Protein AF-A0A1W1UH66-F1 (afdb_monomer)

Solvent-accessible surface area (backbone atoms only — not comparable to full-atom values): 6776 Å² total; per-residue (Å²): 130,67,69,68,60,58,53,52,52,51,51,53,52,55,67,62,56,74,77,77,72,80,76,77,50,65,36,63,70,59,40,51,48,54,58,73,74,46,94,49,74,90,80,57,54,72,84,78,59,65,52,60,60,51,96,69,42,76,51,61,45,75,71,70,74,40,64,86,80,40,89,97,54,83,83,52,70,69,58,56,52,47,51,54,52,51,43,34,76,48,33,97,88,43,84,83,80,87,89,77,86,76,138

Organism: NCBI:txid645990

Structure (mmCIF, N/CA/C/O backbone):
data_AF-A0A1W1UH66-F1
#
_entry.id   AF-A0A1W1UH66-F1
#
loop_
_atom_site.group_PDB
_atom_site.id
_atom_site.type_symbol
_atom_site.label_atom_id
_atom_site.label_alt_id
_atom_site.label_comp_id
_atom_site.label_asym_id
_atom_site.label_entity_id
_atom_site.label_seq_id
_atom_site.pdbx_PDB_ins_code
_atom_site.Cartn_x
_atom_site.Cartn_y
_atom_site.Cartn_z
_atom_site.occupancy
_atom_site.B_iso_or_equiv
_atom_site.auth_seq_id
_atom_site.auth_comp_id
_atom_site.auth_asym_id
_atom_site.auth_atom_id
_atom_site.pdbx_PDB_model_num
ATOM 1 N N . MET A 1 1 ? 22.470 11.927 51.031 1.00 56.72 1 MET A N 1
ATOM 2 C CA . MET A 1 1 ? 21.454 11.740 49.969 1.00 56.72 1 MET A CA 1
ATOM 3 C C . MET A 1 1 ? 21.221 10.244 49.799 1.00 56.72 1 MET A C 1
ATOM 5 O O . MET A 1 1 ? 22.207 9.524 49.657 1.00 56.72 1 MET A O 1
ATOM 9 N N . PRO A 1 2 ? 19.983 9.744 49.944 1.00 60.94 2 PRO A N 1
ATOM 10 C CA . PRO A 1 2 ? 19.730 8.312 50.056 1.00 60.94 2 PRO A CA 1
ATOM 11 C C . PRO A 1 2 ? 20.030 7.611 48.725 1.00 60.94 2 PRO A C 1
ATOM 13 O O . PRO A 1 2 ? 19.322 7.791 47.739 1.00 60.94 2 PRO A O 1
ATOM 16 N N . LYS A 1 3 ? 21.069 6.766 48.726 1.00 59.50 3 LYS A N 1
ATOM 17 C CA . LYS A 1 3 ? 21.464 5.869 47.626 1.00 59.50 3 LYS A CA 1
ATOM 18 C C . LYS A 1 3 ? 20.299 5.101 46.957 1.00 59.50 3 LYS A C 1
ATOM 20 O O . LYS A 1 3 ? 20.375 4.947 45.740 1.00 59.50 3 LYS A O 1
ATOM 25 N N . PRO A 1 4 ? 19.211 4.676 47.648 1.00 67.62 4 PRO A N 1
ATOM 26 C CA . PRO A 1 4 ? 18.091 4.019 46.962 1.00 67.62 4 PRO A CA 1
ATOM 27 C C . PRO A 1 4 ? 17.284 4.959 46.055 1.00 67.62 4 PRO A C 1
ATOM 29 O O . PRO A 1 4 ? 16.731 4.506 45.060 1.00 67.62 4 PRO A O 1
ATOM 32 N N . LEU A 1 5 ? 17.248 6.265 46.341 1.00 67.44 5 LEU A N 1
ATOM 33 C CA . LEU A 1 5 ? 16.488 7.236 45.545 1.00 67.44 5 LEU A CA 1
ATOM 34 C C . LEU A 1 5 ? 17.148 7.493 44.181 1.00 67.44 5 LEU A C 1
ATOM 36 O O . LEU A 1 5 ? 16.461 7.625 43.173 1.00 67.44 5 LEU A O 1
ATOM 40 N N . LEU A 1 6 ? 18.486 7.497 44.144 1.00 64.75 6 LEU A N 1
ATOM 41 C CA . LEU A 1 6 ? 19.265 7.610 42.907 1.00 64.75 6 LEU A CA 1
ATOM 42 C C . LEU A 1 6 ? 19.057 6.384 42.000 1.00 64.75 6 LEU A C 1
ATOM 44 O O . LEU A 1 6 ? 18.983 6.512 40.782 1.00 64.75 6 LEU A O 1
ATOM 48 N N . LEU A 1 7 ? 18.932 5.201 42.609 1.00 67.69 7 LEU A N 1
ATOM 49 C CA . LEU A 1 7 ? 18.767 3.933 41.902 1.00 67.69 7 LEU A CA 1
ATOM 50 C C . LEU A 1 7 ? 17.360 3.809 41.294 1.00 67.69 7 LEU A C 1
ATOM 52 O O . LEU A 1 7 ? 17.224 3.405 40.144 1.00 67.69 7 LEU A O 1
ATOM 56 N N . VAL A 1 8 ? 16.324 4.256 42.012 1.00 76.50 8 VAL A N 1
ATOM 57 C CA . VAL A 1 8 ? 14.944 4.325 41.493 1.00 76.50 8 VAL A CA 1
ATOM 58 C C . VAL A 1 8 ? 14.825 5.322 40.335 1.00 76.50 8 VAL A C 1
ATOM 60 O O . VAL A 1 8 ? 14.197 5.011 39.325 1.00 76.50 8 VAL A O 1
ATOM 63 N N . LEU A 1 9 ? 15.472 6.489 40.431 1.00 71.38 9 LEU A N 1
ATOM 64 C CA . LEU A 1 9 ? 15.476 7.485 39.353 1.00 71.38 9 LEU A CA 1
ATOM 65 C C . LEU A 1 9 ? 16.161 6.955 38.080 1.00 71.38 9 LEU A C 1
ATOM 67 O O . LEU A 1 9 ? 15.675 7.197 36.978 1.00 71.38 9 LEU A O 1
ATOM 71 N N . ALA A 1 10 ? 17.253 6.196 38.224 1.00 69.12 10 ALA A N 1
ATOM 72 C CA . ALA A 1 10 ? 17.954 5.573 37.100 1.00 69.12 10 ALA A CA 1
ATOM 73 C C . ALA A 1 10 ? 17.111 4.487 36.408 1.00 69.12 10 ALA A C 1
ATOM 75 O O . ALA A 1 10 ? 17.098 4.415 35.182 1.00 69.12 10 ALA A O 1
ATOM 76 N N . VAL A 1 11 ? 16.357 3.687 37.170 1.00 72.56 11 VAL A N 1
ATOM 77 C CA . VAL A 1 11 ? 15.435 2.682 36.610 1.00 72.56 11 VAL A CA 1
ATOM 78 C C . VAL A 1 11 ? 14.274 3.347 35.865 1.00 72.56 11 VAL A C 1
ATOM 80 O O . VAL A 1 11 ? 13.934 2.917 34.767 1.00 72.56 11 VAL A O 1
ATOM 83 N N . ILE A 1 12 ? 13.710 4.436 36.401 1.00 70.69 12 ILE A N 1
ATOM 84 C CA . ILE A 1 12 ? 12.664 5.217 35.717 1.00 70.69 12 ILE A CA 1
ATOM 85 C C . ILE A 1 12 ? 13.199 5.831 34.416 1.00 70.69 12 ILE A C 1
ATOM 87 O O . ILE A 1 12 ? 12.499 5.829 33.407 1.00 70.69 12 ILE A O 1
ATOM 91 N N . LEU A 1 13 ? 14.443 6.318 34.410 1.00 64.69 13 LEU A N 1
ATOM 92 C CA . LEU A 1 13 ? 15.068 6.860 33.204 1.00 64.69 13 LEU A CA 1
ATOM 93 C C . LEU A 1 13 ? 15.228 5.783 32.119 1.00 64.69 13 LEU A C 1
ATOM 95 O O . LEU A 1 13 ? 14.915 6.049 30.966 1.00 64.69 13 LEU A O 1
ATOM 99 N N . ILE A 1 14 ? 15.651 4.568 32.484 1.00 63.25 14 ILE A N 1
ATOM 100 C CA . ILE A 1 14 ? 15.819 3.444 31.546 1.00 63.25 14 ILE A CA 1
ATOM 101 C C . ILE A 1 14 ? 14.467 3.018 30.949 1.00 63.25 14 ILE A C 1
ATOM 103 O O . ILE A 1 14 ? 14.347 2.939 29.731 1.00 63.25 14 ILE A O 1
ATOM 107 N N . VAL A 1 15 ? 13.424 2.871 31.775 1.00 61.47 15 VAL A N 1
ATOM 108 C CA . VAL A 1 15 ? 12.066 2.502 31.318 1.00 61.47 15 VAL A CA 1
ATOM 109 C C . VAL A 1 15 ? 11.444 3.569 30.397 1.00 61.47 15 VAL A C 1
ATOM 111 O O . VAL A 1 15 ? 10.648 3.249 29.515 1.00 61.47 15 VAL A O 1
ATOM 114 N N . CYS A 1 16 ? 11.820 4.842 30.551 1.00 58.88 16 CYS A N 1
ATOM 115 C CA . CYS A 1 16 ? 11.362 5.930 29.679 1.00 58.88 16 CYS A CA 1
ATOM 116 C C . CYS A 1 16 ? 12.081 5.984 28.316 1.00 58.88 16 CYS A C 1
ATOM 118 O O . CYS A 1 16 ? 11.530 6.551 27.370 1.00 58.88 16 CYS A O 1
ATOM 120 N N . ILE A 1 17 ? 13.286 5.414 28.190 1.00 55.38 17 ILE A N 1
ATOM 121 C CA . ILE A 1 17 ? 14.080 5.441 26.946 1.00 55.38 17 ILE A CA 1
ATOM 122 C C . ILE A 1 17 ? 13.594 4.381 25.944 1.00 55.38 17 ILE A C 1
ATOM 124 O O . ILE A 1 17 ? 13.653 4.613 24.734 1.00 55.38 17 ILE A O 1
ATOM 128 N N . ASP A 1 18 ? 13.021 3.271 26.417 1.00 48.97 18 ASP A N 1
ATOM 129 C CA . ASP A 1 18 ? 12.544 2.175 25.559 1.00 48.97 18 ASP A CA 1
ATOM 130 C C . ASP A 1 18 ? 11.374 2.563 24.633 1.00 48.97 18 ASP A C 1
ATOM 132 O O . ASP A 1 18 ? 11.114 1.900 23.629 1.00 48.97 18 ASP A O 1
ATOM 136 N N . PHE A 1 19 ? 10.671 3.667 24.907 1.00 51.12 19 PHE A N 1
ATOM 137 C CA . PHE A 1 19 ? 9.458 4.028 24.165 1.00 51.12 19 PHE A CA 1
ATOM 138 C C . PHE A 1 19 ? 9.678 4.786 22.846 1.00 51.12 19 PHE A C 1
ATOM 140 O O . PHE A 1 19 ? 8.703 5.032 22.132 1.00 51.12 19 PHE A O 1
ATOM 147 N N . ARG A 1 20 ? 10.899 5.224 22.504 1.00 50.41 20 ARG A N 1
ATOM 148 C CA . ARG A 1 20 ? 11.078 6.250 21.448 1.00 50.41 20 ARG A CA 1
ATOM 149 C C . ARG A 1 20 ? 12.149 5.969 20.390 1.00 50.41 20 ARG A C 1
ATOM 151 O O . ARG A 1 20 ? 12.500 6.896 19.669 1.00 50.41 20 ARG A O 1
ATOM 158 N N . LEU A 1 21 ? 12.631 4.733 20.235 1.00 48.91 21 LEU A N 1
ATOM 159 C CA . LEU A 1 21 ? 13.694 4.427 19.258 1.00 48.91 21 LEU A CA 1
ATOM 160 C C . LEU A 1 21 ? 13.506 3.125 18.461 1.00 48.91 21 LEU A C 1
ATOM 162 O O . LEU A 1 21 ? 14.469 2.570 17.941 1.00 48.91 21 LEU A O 1
ATOM 166 N N . TYR A 1 22 ? 12.269 2.657 18.283 1.00 57.84 22 TYR A N 1
ATOM 167 C CA . TYR A 1 22 ? 12.001 1.664 17.241 1.00 57.84 22 TYR A CA 1
ATOM 168 C C . TYR A 1 22 ? 11.889 2.369 15.888 1.00 57.84 22 TYR A C 1
ATOM 170 O O . TYR A 1 22 ? 10.856 2.949 15.554 1.00 57.84 22 TYR A O 1
ATOM 178 N N . GLY A 1 23 ? 12.977 2.330 15.114 1.00 68.75 23 GLY A N 1
ATOM 179 C CA . GLY A 1 23 ? 12.918 2.615 13.685 1.00 68.75 23 GLY A CA 1
ATOM 180 C C . GLY A 1 23 ? 11.849 1.731 13.046 1.00 68.75 23 GLY A C 1
ATOM 181 O O . GLY A 1 23 ? 11.796 0.525 13.292 1.00 68.75 23 GLY A O 1
ATOM 182 N N . GLN A 1 24 ? 10.956 2.345 12.278 1.00 81.44 24 GLN A N 1
ATOM 183 C CA . GLN A 1 24 ? 9.858 1.642 11.634 1.00 81.44 24 GLN A CA 1
ATOM 184 C C . GLN A 1 24 ? 10.414 0.637 10.615 1.00 81.44 24 GLN A C 1
ATOM 186 O O . GLN A 1 24 ? 11.212 0.991 9.748 1.00 81.44 24 GLN A O 1
ATOM 191 N N . LYS A 1 25 ? 10.032 -0.638 10.745 1.00 91.62 25 LYS A N 1
ATOM 192 C CA . LYS A 1 25 ? 10.510 -1.695 9.849 1.00 91.62 25 LYS A CA 1
ATOM 193 C C . LYS A 1 25 ? 9.904 -1.489 8.463 1.00 91.62 25 LYS A C 1
ATOM 195 O O . LYS A 1 25 ? 8.695 -1.365 8.346 1.00 91.62 25 LYS A O 1
ATOM 200 N N . ILE A 1 26 ? 10.728 -1.488 7.422 1.00 93.12 26 ILE A N 1
ATOM 201 C CA . ILE A 1 26 ? 10.270 -1.324 6.037 1.00 93.12 26 ILE A CA 1
ATOM 202 C C . ILE A 1 26 ? 9.686 -2.635 5.490 1.00 93.12 26 ILE A C 1
ATOM 204 O O . ILE A 1 26 ? 10.281 -3.703 5.665 1.00 93.12 26 ILE A O 1
ATOM 208 N N . ASP A 1 27 ? 8.563 -2.548 4.772 1.00 94.81 27 ASP A N 1
ATOM 209 C CA . ASP A 1 27 ? 7.939 -3.663 4.049 1.00 94.81 27 ASP A CA 1
ATOM 210 C C . ASP A 1 27 ? 8.723 -3.959 2.763 1.00 94.81 27 ASP A C 1
ATOM 212 O O . ASP A 1 27 ? 8.385 -3.558 1.645 1.00 94.81 27 ASP A O 1
ATOM 216 N N . THR A 1 28 ? 9.829 -4.682 2.932 1.00 94.75 28 THR A N 1
ATOM 217 C CA . THR A 1 28 ? 10.715 -5.076 1.825 1.00 94.75 28 THR A CA 1
ATOM 218 C C . THR A 1 28 ? 10.006 -5.933 0.773 1.00 94.75 28 THR A C 1
ATOM 220 O O . THR A 1 28 ? 10.353 -5.873 -0.411 1.00 94.75 28 THR A O 1
ATOM 223 N N . THR A 1 29 ? 8.993 -6.705 1.176 1.00 95.62 29 THR A N 1
ATOM 224 C CA . THR A 1 29 ? 8.234 -7.567 0.266 1.00 95.62 29 THR A CA 1
ATOM 225 C C . THR A 1 29 ? 7.371 -6.727 -0.659 1.00 95.62 29 THR A C 1
ATOM 227 O O . THR A 1 29 ? 7.410 -6.925 -1.877 1.00 95.62 29 THR A O 1
ATOM 230 N N . TYR A 1 30 ? 6.639 -5.760 -0.110 1.00 96.19 30 TYR A N 1
ATOM 231 C CA . TYR A 1 30 ? 5.803 -4.879 -0.909 1.00 96.19 30 TYR A CA 1
ATOM 232 C C . TYR A 1 30 ? 6.628 -3.914 -1.759 1.00 96.19 30 TYR A C 1
ATOM 234 O O . TYR A 1 30 ? 6.339 -3.748 -2.941 1.00 96.19 30 TYR A O 1
ATOM 242 N N . ASN A 1 31 ? 7.728 -3.377 -1.234 1.00 95.25 31 ASN A N 1
ATOM 243 C CA . ASN A 1 31 ? 8.644 -2.540 -2.013 1.00 95.25 31 ASN A CA 1
ATOM 244 C C . ASN A 1 31 ? 9.215 -3.255 -3.239 1.00 95.25 31 ASN A C 1
ATOM 246 O O . ASN A 1 31 ? 9.388 -2.646 -4.295 1.00 95.25 31 ASN A O 1
ATOM 250 N N . ARG A 1 32 ? 9.502 -4.557 -3.127 1.00 95.75 32 ARG A N 1
ATOM 251 C CA . ARG A 1 32 ? 9.919 -5.364 -4.279 1.00 95.75 32 ARG A CA 1
ATOM 252 C C . ARG A 1 32 ? 8.817 -5.434 -5.335 1.00 95.75 32 ARG A C 1
ATOM 254 O O . ARG A 1 32 ? 9.131 -5.312 -6.513 1.00 95.75 32 ARG A O 1
ATOM 261 N N . LYS A 1 33 ? 7.550 -5.557 -4.926 1.00 96.50 33 LYS A N 1
ATOM 262 C CA . LYS A 1 33 ? 6.404 -5.500 -5.845 1.00 96.50 33 LYS A CA 1
ATOM 263 C C . LYS A 1 33 ? 6.255 -4.118 -6.479 1.00 96.50 33 LYS A C 1
ATOM 265 O O . LYS A 1 33 ? 6.114 -4.040 -7.689 1.00 96.50 33 LYS A O 1
ATOM 270 N N . ILE A 1 34 ? 6.381 -3.034 -5.718 1.00 96.25 34 ILE A N 1
ATOM 271 C CA . ILE A 1 34 ? 6.362 -1.674 -6.280 1.00 96.25 34 ILE A CA 1
ATOM 272 C C . ILE A 1 34 ? 7.413 -1.541 -7.393 1.00 96.25 34 ILE A C 1
ATOM 274 O O . ILE A 1 34 ? 7.089 -1.083 -8.484 1.00 96.25 34 ILE A O 1
ATOM 278 N N . LYS A 1 35 ? 8.647 -2.010 -7.166 1.00 95.81 35 LYS A N 1
ATOM 279 C CA . LYS A 1 35 ? 9.706 -2.002 -8.191 1.00 95.81 35 LYS A CA 1
ATOM 280 C C . LYS A 1 35 ? 9.389 -2.896 -9.394 1.00 95.81 35 LYS A C 1
ATOM 282 O O . LYS A 1 35 ? 9.644 -2.488 -10.516 1.00 95.81 35 LYS A O 1
ATOM 287 N N . GLU A 1 36 ? 8.851 -4.094 -9.161 1.00 95.75 36 GLU A N 1
ATOM 288 C CA . GLU A 1 36 ? 8.479 -5.061 -10.210 1.00 95.75 36 GLU A CA 1
ATOM 289 C C . GLU A 1 36 ? 7.398 -4.510 -11.151 1.00 95.75 36 GLU A C 1
ATOM 291 O O . GLU A 1 36 ? 7.478 -4.715 -12.358 1.00 95.75 36 GLU A O 1
ATOM 296 N N . TYR A 1 37 ? 6.405 -3.800 -10.607 1.00 95.56 37 TYR A N 1
ATOM 297 C CA . TYR A 1 37 ? 5.238 -3.323 -11.359 1.00 95.56 37 TYR A CA 1
ATOM 298 C C . TYR A 1 37 ? 5.330 -1.858 -11.800 1.00 95.56 37 TYR A C 1
ATOM 300 O O . TYR A 1 37 ? 4.422 -1.368 -12.470 1.00 95.56 37 TYR A O 1
ATOM 308 N N . THR A 1 38 ? 6.413 -1.153 -11.469 1.00 94.88 38 THR A N 1
ATOM 309 C CA . THR A 1 38 ? 6.633 0.214 -11.952 1.00 94.88 38 THR A CA 1
ATOM 310 C C . THR A 1 38 ? 7.494 0.194 -13.207 1.00 94.88 38 THR A C 1
ATOM 312 O O . THR A 1 38 ? 8.630 -0.269 -13.194 1.00 94.88 38 THR A O 1
ATOM 315 N N . THR A 1 39 ? 6.958 0.719 -14.307 1.00 94.06 39 THR A N 1
ATOM 316 C CA . THR A 1 39 ? 7.527 0.542 -15.653 1.00 94.06 39 THR A CA 1
ATOM 317 C C . THR A 1 39 ? 8.804 1.339 -15.929 1.00 94.06 39 THR A C 1
ATOM 319 O O . THR A 1 39 ? 9.534 1.002 -16.854 1.00 94.06 39 THR A O 1
ATOM 322 N N . ASP A 1 40 ? 9.065 2.419 -15.188 1.00 95.81 40 ASP A N 1
ATOM 323 C CA . ASP A 1 40 ? 10.209 3.314 -15.411 1.00 95.81 40 ASP A CA 1
ATOM 324 C C . ASP A 1 40 ? 10.687 3.898 -14.072 1.00 95.81 40 ASP A C 1
ATOM 326 O O . ASP A 1 40 ? 9.877 4.282 -13.225 1.00 95.81 40 ASP A O 1
ATOM 330 N N . ALA A 1 41 ? 12.006 3.995 -13.887 1.00 94.31 41 ALA A N 1
ATOM 331 C CA . ALA A 1 41 ? 12.632 4.515 -12.674 1.00 94.31 41 ALA A CA 1
ATOM 332 C C . ALA A 1 41 ? 12.218 5.958 -12.343 1.00 94.31 4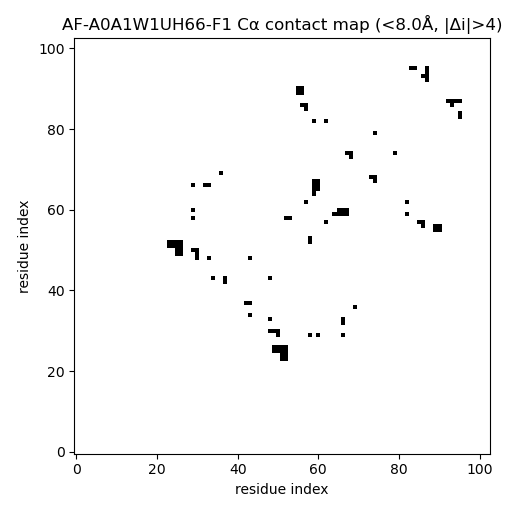1 ALA A C 1
ATOM 334 O O . ALA A 1 41 ? 12.198 6.326 -11.169 1.00 94.31 41 ALA A O 1
ATOM 335 N N . LYS A 1 42 ? 11.822 6.770 -13.334 1.00 96.00 42 LYS A N 1
ATOM 336 C CA . LYS A 1 42 ? 11.308 8.130 -13.079 1.00 96.00 42 LYS A CA 1
ATOM 337 C C . LYS A 1 42 ? 10.015 8.150 -12.251 1.00 96.00 42 LYS A C 1
ATOM 339 O O . LYS A 1 42 ? 9.692 9.178 -11.667 1.00 96.00 42 LYS A O 1
ATOM 344 N N . PHE A 1 43 ? 9.290 7.029 -12.186 1.00 95.19 43 PHE A N 1
ATOM 345 C CA . PHE A 1 43 ? 8.096 6.847 -11.353 1.00 95.19 43 PHE A CA 1
ATOM 346 C C . PHE A 1 43 ? 8.406 6.204 -9.987 1.00 95.19 43 PHE A C 1
ATOM 348 O O . PHE A 1 43 ? 7.484 5.904 -9.233 1.00 95.19 43 PHE A O 1
ATOM 355 N N . LEU A 1 44 ? 9.688 6.007 -9.650 1.00 95.12 44 LEU A N 1
ATOM 356 C CA . LEU A 1 44 ? 10.160 5.437 -8.381 1.00 95.12 44 LEU A CA 1
ATOM 357 C C . LEU A 1 44 ? 11.001 6.442 -7.569 1.00 95.12 44 LEU A C 1
ATOM 359 O O . LEU A 1 44 ? 12.170 6.168 -7.279 1.00 95.12 44 LEU A O 1
ATOM 363 N N . PRO A 1 45 ? 10.457 7.609 -7.173 1.00 94.81 45 PRO A N 1
ATOM 364 C CA . PRO A 1 45 ? 11.143 8.450 -6.200 1.00 94.81 45 PRO A CA 1
ATOM 365 C C . PRO A 1 45 ? 11.276 7.702 -4.864 1.00 94.81 45 PRO A C 1
ATOM 367 O O . PRO A 1 45 ? 10.442 6.858 -4.529 1.00 94.81 45 PRO A O 1
ATOM 370 N N . ALA A 1 46 ? 12.309 8.033 -4.082 1.00 90.38 46 ALA A N 1
ATOM 371 C CA . ALA A 1 46 ? 12.614 7.342 -2.823 1.00 90.38 46 ALA A CA 1
ATOM 372 C C . ALA A 1 46 ? 11.402 7.253 -1.874 1.00 90.38 46 ALA A C 1
ATOM 374 O O . ALA A 1 46 ? 11.151 6.196 -1.306 1.00 90.38 46 ALA A O 1
ATOM 375 N N . SER A 1 47 ? 10.580 8.306 -1.822 1.00 90.50 47 SER A N 1
ATOM 376 C CA . SER A 1 47 ? 9.379 8.384 -0.980 1.00 90.50 47 SER A CA 1
ATOM 377 C C . SER A 1 47 ? 8.318 7.309 -1.248 1.00 90.50 47 SER A C 1
ATOM 379 O O . SER A 1 47 ? 7.469 7.070 -0.394 1.00 90.50 47 SER A O 1
ATOM 381 N N . VAL A 1 48 ? 8.333 6.657 -2.414 1.00 91.38 48 VAL A N 1
ATOM 382 C CA . VAL A 1 48 ? 7.379 5.589 -2.770 1.00 91.38 48 VAL A CA 1
ATOM 383 C C . VAL A 1 48 ? 7.857 4.215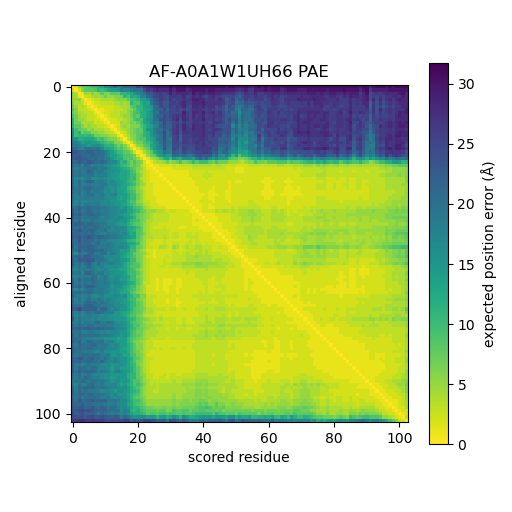 -2.274 1.00 91.38 48 VAL A C 1
ATOM 385 O O . VAL A 1 48 ? 7.089 3.256 -2.256 1.00 91.38 48 VAL A O 1
ATOM 388 N N . LEU A 1 49 ? 9.111 4.109 -1.827 1.00 90.94 49 LEU A N 1
ATOM 389 C CA . LEU A 1 49 ? 9.738 2.871 -1.360 1.00 90.94 49 LEU A CA 1
ATOM 390 C C . LEU A 1 49 ? 9.932 2.836 0.162 1.00 90.94 49 LEU A C 1
ATOM 392 O O . LEU A 1 49 ? 10.631 1.962 0.662 1.00 90.94 49 LEU A O 1
ATOM 396 N N . ASP A 1 50 ? 9.302 3.739 0.907 1.00 89.38 50 ASP A N 1
ATOM 397 C CA . ASP A 1 50 ? 9.439 3.813 2.365 1.00 89.38 50 ASP A CA 1
ATOM 398 C C . ASP A 1 50 ? 8.192 3.278 3.090 1.00 89.38 50 ASP A C 1
ATOM 400 O O . ASP A 1 50 ? 7.877 3.703 4.202 1.00 89.38 50 ASP A O 1
ATOM 404 N N . LEU A 1 51 ? 7.448 2.343 2.474 1.00 90.62 51 LEU A N 1
ATOM 405 C CA . LEU A 1 51 ? 6.294 1.744 3.144 1.00 90.62 51 LEU A CA 1
ATOM 406 C C . LEU A 1 51 ? 6.750 0.952 4.370 1.00 90.62 51 LEU A C 1
ATOM 408 O O . LEU A 1 51 ? 7.591 0.058 4.287 1.00 90.62 51 LEU A O 1
ATOM 412 N N . VAL A 1 52 ? 6.136 1.257 5.503 1.00 91.69 52 VAL A N 1
ATOM 413 C CA . VAL A 1 52 ? 6.426 0.628 6.786 1.00 91.69 52 VAL A CA 1
ATOM 414 C C . VAL A 1 52 ? 5.503 -0.561 7.030 1.00 91.69 52 VAL A C 1
ATOM 416 O O . VAL A 1 52 ? 4.302 -0.512 6.767 1.00 91.69 52 VAL A O 1
ATOM 419 N N . GLU A 1 53 ? 6.067 -1.630 7.584 1.00 92.00 53 GLU A N 1
ATOM 420 C CA . GLU A 1 53 ? 5.311 -2.714 8.190 1.00 92.00 53 GLU A CA 1
ATOM 421 C C . GLU A 1 53 ? 4.671 -2.243 9.495 1.00 92.00 53 GLU A C 1
ATOM 423 O O . GLU A 1 53 ? 5.349 -1.956 10.482 1.00 92.00 53 GLU A O 1
ATOM 428 N N . ASP A 1 54 ? 3.343 -2.249 9.516 1.00 91.19 54 ASP A N 1
ATOM 429 C CA . ASP A 1 54 ? 2.554 -2.053 10.723 1.00 91.19 54 ASP A CA 1
ATOM 430 C C . ASP A 1 54 ? 1.817 -3.361 11.079 1.00 91.19 54 ASP A C 1
ATOM 432 O O . ASP A 1 54 ? 1.370 -4.131 10.214 1.00 91.19 54 ASP A O 1
ATOM 436 N N . GLY A 1 55 ? 1.757 -3.661 12.379 1.00 91.56 55 GLY A N 1
ATOM 437 C CA . GLY A 1 55 ? 1.067 -4.842 12.904 1.00 91.56 55 GLY A CA 1
ATOM 438 C C . GLY A 1 55 ? -0.453 -4.677 12.969 1.00 91.56 55 GLY A C 1
ATOM 439 O O . GLY A 1 55 ? -1.176 -5.670 12.961 1.00 91.56 55 GLY A O 1
ATOM 440 N N . ARG A 1 56 ? -0.940 -3.437 13.028 1.00 93.50 56 ARG A N 1
ATOM 441 C CA . ARG A 1 56 ? -2.356 -3.061 13.112 1.00 93.50 56 ARG A CA 1
ATOM 442 C C . ARG A 1 56 ? -2.888 -2.600 11.761 1.00 93.50 56 ARG A C 1
ATOM 444 O O . ARG A 1 56 ? -3.990 -2.995 11.388 1.00 93.50 56 ARG A O 1
ATOM 451 N N . VAL A 1 57 ? -2.118 -1.791 11.033 1.00 95.06 57 VAL A N 1
ATOM 452 C CA . VAL A 1 57 ? -2.521 -1.232 9.734 1.00 95.06 57 VAL A CA 1
ATOM 453 C C . VAL A 1 57 ? -2.093 -2.174 8.599 1.00 95.06 57 VAL A C 1
ATOM 455 O O . VAL A 1 57 ? -0.901 -2.428 8.422 1.00 95.06 57 VAL A O 1
ATOM 458 N N . PRO A 1 58 ? -3.030 -2.729 7.809 1.00 95.31 58 PRO A N 1
ATOM 459 C CA . PRO A 1 58 ? -2.679 -3.662 6.745 1.00 95.31 58 PRO A CA 1
ATOM 460 C C . PRO A 1 58 ? -2.065 -2.944 5.534 1.00 95.31 58 PRO A C 1
ATOM 462 O O . PRO A 1 58 ? -2.615 -1.964 5.023 1.00 95.31 58 PRO A O 1
ATOM 465 N 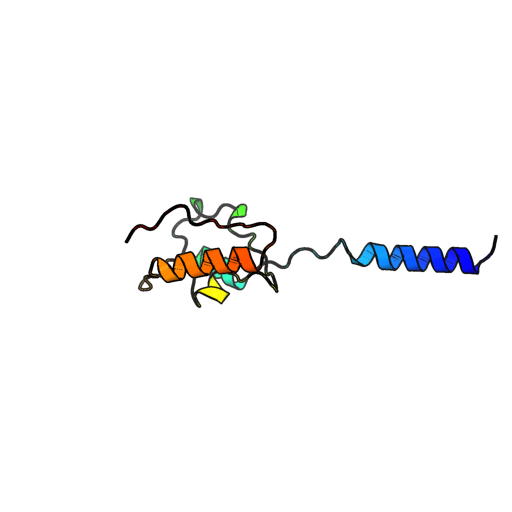N . SER A 1 59 ? -0.958 -3.485 5.013 1.00 95.62 59 SER A N 1
ATOM 466 C CA . SER A 1 59 ? -0.432 -3.078 3.707 1.00 95.62 59 SER A CA 1
ATOM 467 C C . SER A 1 59 ? -1.386 -3.504 2.581 1.00 95.62 59 SER A C 1
ATOM 469 O O . SER A 1 59 ? -2.197 -4.419 2.779 1.00 95.62 59 SER A O 1
ATOM 471 N N . PRO A 1 60 ? -1.298 -2.898 1.382 1.00 96.12 60 PRO A N 1
ATOM 472 C CA . PRO A 1 60 ? -2.157 -3.291 0.269 1.00 96.12 60 PRO A CA 1
ATOM 473 C C . PRO A 1 60 ? -2.008 -4.775 -0.075 1.00 96.12 60 PRO A C 1
ATOM 475 O O . PRO A 1 60 ? -3.005 -5.449 -0.298 1.00 96.12 60 PRO A O 1
ATOM 478 N N . LEU A 1 61 ? -0.790 -5.323 -0.007 1.00 96.44 61 LEU A N 1
ATOM 479 C CA . LEU A 1 61 ? -0.561 -6.752 -0.225 1.00 96.44 61 LEU A CA 1
ATOM 480 C C . LEU A 1 61 ? -1.273 -7.632 0.806 1.00 96.44 61 LEU A C 1
ATOM 482 O O . LEU A 1 61 ? -1.846 -8.650 0.430 1.00 96.44 61 LEU A O 1
ATOM 486 N N . LYS A 1 62 ? -1.282 -7.245 2.089 1.00 96.75 62 LYS A N 1
ATOM 487 C CA . LYS A 1 62 ? -2.032 -7.977 3.125 1.00 96.75 62 LYS A CA 1
ATOM 488 C C . LYS A 1 62 ? -3.544 -7.926 2.887 1.00 96.75 62 LYS A C 1
ATOM 490 O O . LYS A 1 62 ? -4.233 -8.868 3.257 1.00 96.75 62 LYS A O 1
ATOM 495 N N . HIS A 1 63 ? -4.060 -6.835 2.319 1.00 97.44 63 HIS A N 1
ATOM 496 C CA . HIS A 1 63 ? -5.494 -6.659 2.095 1.00 97.44 63 HIS A CA 1
ATOM 497 C C . HIS A 1 63 ? -5.985 -7.318 0.798 1.00 97.44 63 HIS A C 1
ATOM 499 O O . HIS A 1 63 ? -6.970 -8.046 0.817 1.00 97.44 63 HIS A O 1
ATOM 505 N N . PHE A 1 64 ? -5.295 -7.079 -0.318 1.00 97.38 64 PHE A N 1
ATOM 506 C CA . PHE A 1 64 ? -5.698 -7.539 -1.650 1.00 97.38 64 PHE A CA 1
ATOM 507 C C . PHE A 1 64 ? -5.076 -8.885 -2.047 1.00 97.38 64 PHE A C 1
ATOM 509 O O . PHE A 1 64 ? -5.461 -9.463 -3.059 1.00 97.38 64 PHE A O 1
ATOM 516 N N . GLY A 1 65 ? -4.073 -9.377 -1.311 1.00 96.12 65 GLY A N 1
ATOM 517 C CA . GLY A 1 65 ? -3.308 -10.584 -1.657 1.00 96.12 65 GLY A CA 1
ATOM 518 C C . GLY A 1 65 ? -2.321 -10.397 -2.819 1.00 96.12 65 GLY A C 1
ATOM 519 O O . GLY A 1 65 ? -1.473 -11.254 -3.059 1.00 96.12 65 GLY A O 1
ATOM 520 N N . THR A 1 66 ? -2.385 -9.261 -3.513 1.00 95.88 66 THR A N 1
ATOM 521 C CA . THR A 1 66 ? -1.475 -8.845 -4.583 1.00 95.88 66 THR A CA 1
ATOM 522 C C . THR A 1 66 ? -1.227 -7.334 -4.507 1.00 95.88 66 THR A C 1
ATOM 524 O O . THR A 1 66 ? -1.827 -6.636 -3.688 1.00 95.88 66 THR A O 1
ATOM 527 N N . ILE A 1 67 ? -0.323 -6.809 -5.335 1.00 95.75 67 ILE A N 1
ATOM 528 C CA . ILE A 1 67 ? -0.207 -5.360 -5.514 1.00 95.75 67 ILE A CA 1
ATOM 529 C C . ILE A 1 67 ? -1.458 -4.833 -6.220 1.00 95.75 67 ILE A C 1
ATOM 531 O O . ILE A 1 67 ? -1.935 -5.422 -7.191 1.00 95.75 67 ILE A O 1
ATOM 535 N N . ILE A 1 68 ? -2.000 -3.720 -5.731 1.00 95.81 68 ILE A N 1
ATOM 536 C CA . ILE A 1 68 ? -3.142 -3.085 -6.386 1.00 95.81 68 ILE A CA 1
ATOM 537 C C . ILE A 1 68 ? -2.760 -2.670 -7.815 1.00 95.81 68 ILE A C 1
ATOM 539 O O . ILE A 1 68 ? -1.679 -2.128 -8.041 1.00 95.81 68 ILE A O 1
ATOM 543 N N . GLY A 1 69 ? -3.636 -2.952 -8.782 1.00 93.06 69 GLY A N 1
ATOM 544 C CA . GLY A 1 69 ? -3.363 -2.705 -10.201 1.00 93.06 69 GLY A CA 1
ATOM 545 C C . GLY A 1 69 ? -2.493 -3.770 -10.882 1.00 93.06 69 GLY A C 1
ATOM 546 O O . GLY A 1 69 ? -2.003 -3.526 -11.983 1.00 93.06 69 GLY A O 1
ATOM 547 N N . ALA A 1 70 ? -2.296 -4.940 -10.260 1.00 96.06 70 ALA A N 1
ATOM 548 C CA . ALA A 1 70 ? -1.620 -6.062 -10.905 1.00 96.06 70 ALA A CA 1
ATOM 549 C C . ALA A 1 70 ? -2.293 -6.436 -12.252 1.00 96.06 70 ALA A C 1
ATOM 551 O O . ALA A 1 70 ? -3.525 -6.484 -12.333 1.00 96.06 70 ALA A O 1
ATOM 552 N N . PRO A 1 71 ? -1.519 -6.753 -13.308 1.00 95.62 71 PRO A N 1
ATOM 553 C CA . PRO A 1 71 ? -2.052 -7.209 -14.587 1.00 95.62 71 PRO A CA 1
ATOM 554 C C . PRO A 1 71 ? -2.987 -8.411 -14.422 1.00 95.62 71 PRO A C 1
ATOM 556 O O . PRO A 1 71 ? -2.659 -9.377 -13.737 1.00 95.62 71 PRO A O 1
ATOM 559 N N . GLY A 1 72 ? -4.156 -8.350 -15.062 1.00 96.31 72 GLY A N 1
ATOM 560 C CA . GLY A 1 72 ? -5.170 -9.406 -14.982 1.00 96.31 72 GLY A CA 1
ATOM 561 C C . GLY A 1 72 ? -6.011 -9.401 -13.699 1.00 96.31 72 GLY A C 1
ATOM 562 O O . GLY A 1 72 ? -6.888 -10.250 -13.566 1.00 96.31 72 GLY A O 1
ATOM 563 N N . VAL A 1 73 ? -5.798 -8.448 -12.783 1.00 96.25 73 VAL A N 1
ATOM 564 C CA . VAL A 1 73 ? -6.584 -8.299 -11.551 1.00 96.25 73 VAL A CA 1
ATOM 565 C C . VAL A 1 73 ? -7.335 -6.970 -11.573 1.00 96.25 73 VAL A C 1
ATOM 567 O O . VAL A 1 73 ? -6.735 -5.898 -11.571 1.00 96.25 73 VAL A O 1
ATOM 570 N N . MET A 1 74 ? -8.667 -7.037 -11.576 1.00 95.94 74 MET A N 1
ATOM 571 C CA . MET A 1 74 ? -9.539 -5.861 -11.549 1.00 95.94 74 MET A CA 1
ATOM 572 C C . MET A 1 74 ? -10.364 -5.846 -10.263 1.00 95.94 74 MET A C 1
ATOM 574 O O . MET A 1 74 ? -11.374 -6.539 -10.166 1.00 95.94 74 MET A O 1
ATOM 578 N N . HIS A 1 75 ? -9.950 -5.030 -9.294 1.00 95.62 75 HIS A N 1
ATOM 579 C CA . HIS A 1 75 ? -10.724 -4.805 -8.074 1.00 95.62 75 HIS A CA 1
ATOM 5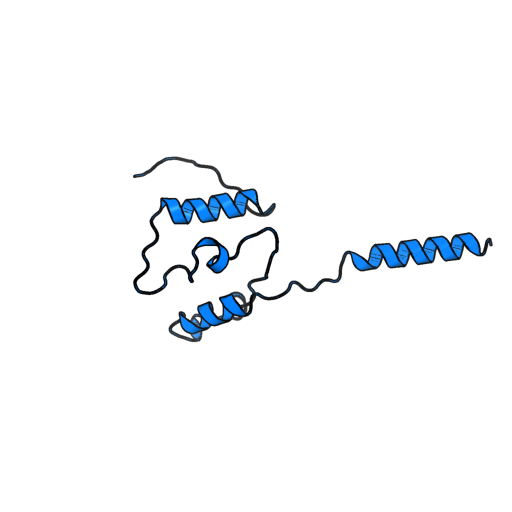80 C C . HIS A 1 75 ? -11.930 -3.905 -8.349 1.00 95.62 75 HIS A C 1
ATOM 582 O O . HIS A 1 75 ? -11.822 -2.876 -9.023 1.00 95.62 75 HIS A O 1
ATOM 588 N N . ARG A 1 76 ? -13.086 -4.277 -7.806 1.00 94.75 76 ARG A N 1
ATOM 589 C CA . ARG A 1 76 ? -14.314 -3.482 -7.847 1.00 94.75 76 ARG A CA 1
ATOM 590 C C . ARG A 1 76 ? -14.280 -2.394 -6.780 1.00 94.75 76 ARG A C 1
ATOM 592 O O . ARG A 1 76 ? -13.604 -2.501 -5.758 1.00 94.75 76 ARG A O 1
ATOM 599 N N . THR A 1 77 ? -15.089 -1.361 -6.984 1.00 93.38 77 THR A N 1
ATOM 600 C CA . THR A 1 77 ? -15.159 -0.193 -6.098 1.00 93.38 77 THR A CA 1
ATOM 601 C C . THR A 1 77 ? -15.427 -0.571 -4.637 1.00 93.38 77 THR A C 1
ATOM 603 O O . THR A 1 77 ? -14.811 -0.012 -3.735 1.00 93.38 77 THR A O 1
ATOM 606 N N . ALA A 1 78 ? -16.278 -1.574 -4.394 1.00 93.19 78 ALA A N 1
ATOM 607 C CA . ALA A 1 78 ? -16.565 -2.069 -3.049 1.00 93.19 78 ALA A CA 1
ATOM 608 C C . ALA A 1 78 ? -15.320 -2.620 -2.325 1.00 93.19 78 ALA A C 1
ATOM 610 O O . ALA A 1 78 ? -15.165 -2.383 -1.129 1.00 93.19 78 ALA A O 1
ATOM 611 N N . GLU A 1 79 ? -14.413 -3.299 -3.036 1.00 96.06 79 GLU A N 1
ATOM 612 C CA . GLU A 1 79 ? -13.156 -3.813 -2.472 1.00 96.06 79 GLU A CA 1
ATOM 613 C C . GLU A 1 79 ? -12.204 -2.662 -2.131 1.00 96.06 79 GLU A C 1
ATOM 615 O O . GLU A 1 79 ? -11.637 -2.611 -1.041 1.00 96.06 79 GLU A O 1
ATOM 620 N N . ILE A 1 80 ? -12.089 -1.682 -3.031 1.00 95.81 80 ILE A N 1
ATOM 621 C CA . ILE A 1 80 ? -11.243 -0.498 -2.832 1.00 95.81 80 ILE A CA 1
ATOM 622 C C . ILE A 1 80 ? -11.745 0.322 -1.633 1.00 95.81 80 ILE A C 1
ATOM 624 O O . ILE A 1 80 ? -10.967 0.693 -0.753 1.00 95.81 80 ILE A O 1
ATOM 628 N N . TYR A 1 81 ? -13.054 0.568 -1.545 1.00 94.56 81 TYR A N 1
ATOM 629 C CA . TYR A 1 81 ? -13.663 1.231 -0.390 1.00 94.56 81 TYR A CA 1
ATOM 630 C C . TYR A 1 81 ? -13.531 0.404 0.888 1.00 94.56 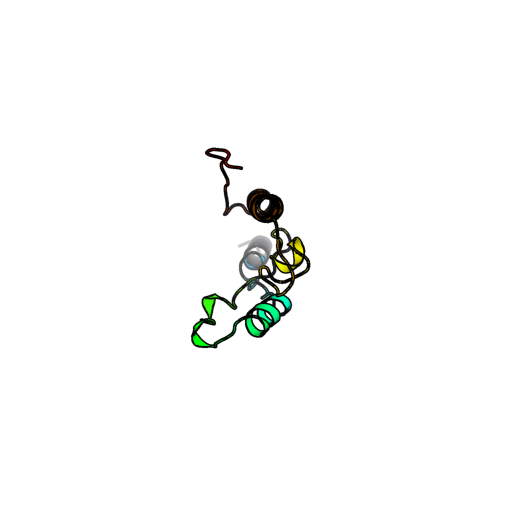81 TYR A C 1
ATOM 632 O O . TYR A 1 81 ? -13.354 0.978 1.963 1.00 94.56 81 TYR A O 1
ATOM 640 N N . GLY A 1 82 ? -13.579 -0.925 0.782 1.00 96.00 82 GLY A N 1
ATOM 641 C CA . GLY A 1 82 ? -13.280 -1.843 1.877 1.00 96.00 82 GLY A CA 1
ATOM 642 C C . GLY A 1 82 ? -11.885 -1.612 2.454 1.00 96.00 82 GLY A C 1
ATOM 643 O O . GLY A 1 82 ? -11.745 -1.500 3.673 1.00 96.00 82 GLY A O 1
ATOM 644 N N . TYR A 1 83 ? -10.873 -1.436 1.601 1.00 97.56 83 TYR A N 1
ATOM 645 C CA . TYR A 1 83 ? -9.515 -1.131 2.054 1.00 97.56 83 TYR A CA 1
ATOM 646 C C . TYR A 1 83 ? -9.441 0.202 2.794 1.00 97.56 83 TYR A C 1
ATOM 648 O O . TYR A 1 83 ? -8.941 0.259 3.916 1.00 97.56 83 TYR A O 1
ATOM 656 N N . TYR A 1 84 ? -10.006 1.263 2.220 1.00 96.38 84 TYR A N 1
ATOM 657 C CA . TYR A 1 84 ? -10.030 2.574 2.865 1.00 96.38 84 TYR A CA 1
ATOM 658 C C . TYR A 1 84 ? -10.748 2.534 4.224 1.00 96.38 84 TYR A C 1
ATOM 660 O O . TYR A 1 84 ? -10.209 3.035 5.212 1.00 96.38 84 TYR A O 1
ATOM 668 N N . LYS A 1 85 ? -11.917 1.883 4.316 1.00 96.50 85 LYS A N 1
ATOM 669 C CA . LYS A 1 85 ? -12.621 1.674 5.596 1.00 96.50 85 LYS A CA 1
ATOM 670 C C . LYS A 1 85 ? -11.737 0.941 6.600 1.00 96.50 85 LYS A C 1
ATOM 672 O O . LYS A 1 85 ? -11.616 1.389 7.737 1.00 96.50 85 LYS A O 1
ATOM 677 N N . LYS A 1 86 ? -11.045 -0.117 6.167 1.00 97.38 86 LYS A N 1
ATOM 678 C CA . LYS A 1 86 ? -10.138 -0.867 7.037 1.00 97.38 86 LYS A CA 1
ATOM 679 C C . LYS A 1 86 ? -8.982 -0.015 7.557 1.00 97.38 86 LYS A C 1
ATOM 681 O O . LYS A 1 86 ? -8.606 -0.141 8.722 1.00 97.38 86 LYS A O 1
ATOM 686 N N . LEU A 1 87 ? -8.426 0.862 6.723 1.00 96.88 87 LEU A N 1
ATOM 687 C CA . LEU A 1 87 ? -7.400 1.816 7.144 1.00 96.88 87 LEU A CA 1
ATOM 688 C C . LEU A 1 87 ? -7.933 2.784 8.209 1.00 96.88 87 LEU A C 1
ATOM 690 O O . LEU A 1 87 ? -7.260 2.999 9.212 1.00 96.88 87 LEU A O 1
ATOM 694 N N . ALA A 1 88 ? -9.146 3.313 8.036 1.00 97.44 88 ALA A N 1
ATOM 695 C CA . ALA A 1 88 ? -9.774 4.206 9.014 1.00 97.44 88 ALA A CA 1
ATOM 696 C C . ALA A 1 88 ? -10.097 3.507 10.351 1.00 97.44 88 ALA A C 1
ATOM 698 O O . ALA A 1 88 ? -10.021 4.125 11.406 1.00 97.44 88 ALA A O 1
ATOM 699 N N . GLU A 1 89 ? -10.424 2.212 10.330 1.00 96.69 89 GLU A N 1
ATOM 700 C CA . GLU A 1 89 ? -10.638 1.411 11.546 1.00 96.69 89 GLU A CA 1
ATOM 701 C C . GLU A 1 89 ? -9.342 1.116 12.316 1.00 96.69 89 GLU A C 1
ATOM 703 O O . GLU A 1 89 ? -9.373 0.895 13.525 1.00 96.69 89 GLU A O 1
ATOM 708 N N . THR A 1 90 ? -8.208 1.038 11.616 1.00 96.69 90 THR A N 1
ATOM 709 C CA . THR A 1 90 ? -6.940 0.529 12.171 1.00 96.69 90 THR A CA 1
ATOM 710 C C . THR A 1 90 ? -5.907 1.618 12.441 1.00 96.69 90 THR A C 1
ATOM 712 O O . THR A 1 90 ? -4.968 1.380 13.202 1.00 96.69 90 THR A O 1
ATOM 715 N N . SER A 1 91 ? -6.077 2.806 11.857 1.00 94.62 91 SER A N 1
ATOM 716 C CA . SER A 1 91 ? -5.153 3.931 11.973 1.00 94.62 91 SER A CA 1
ATOM 717 C C . SER A 1 91 ? -5.831 5.159 12.580 1.00 94.62 91 SER A C 1
ATOM 719 O O . SER A 1 91 ? -6.893 5.562 12.110 1.00 94.62 91 SER A O 1
ATOM 721 N N . PRO A 1 92 ? -5.194 5.845 13.548 1.00 94.12 92 PRO A N 1
ATOM 722 C CA . PRO A 1 92 ? -5.693 7.122 14.056 1.00 94.12 92 PRO A CA 1
ATOM 723 C C . PRO A 1 92 ? -5.495 8.283 13.064 1.00 94.12 92 PRO A C 1
ATOM 725 O O . PRO A 1 92 ? -5.955 9.391 13.325 1.00 94.12 92 PRO A O 1
ATOM 728 N N . LEU A 1 93 ? -4.781 8.063 11.953 1.00 94.44 93 LEU A N 1
ATOM 729 C CA . LEU A 1 93 ? -4.408 9.106 10.989 1.00 94.44 93 LEU A CA 1
ATOM 730 C C . LEU A 1 93 ? -5.418 9.272 9.848 1.00 94.44 93 LEU A C 1
ATOM 732 O O . LEU A 1 93 ? -5.284 10.190 9.041 1.00 94.44 93 LEU A O 1
ATOM 736 N N . ILE A 1 94 ? -6.400 8.375 9.743 1.00 95.12 94 ILE A N 1
ATOM 737 C CA . ILE A 1 94 ? -7.338 8.329 8.622 1.00 95.12 94 ILE A CA 1
ATOM 738 C C . ILE A 1 94 ? -8.760 8.368 9.170 1.00 95.12 94 ILE A C 1
ATOM 740 O O . ILE A 1 94 ? -9.110 7.640 10.091 1.00 95.12 94 ILE A O 1
ATOM 744 N N . SER A 1 95 ? -9.600 9.203 8.563 1.00 95.00 95 SER A N 1
ATOM 745 C CA . SER A 1 95 ? -11.040 9.207 8.807 1.00 95.00 95 SER A CA 1
ATOM 746 C C . SER A 1 95 ? -11.780 9.198 7.478 1.00 95.00 95 SER A C 1
ATOM 748 O O . SER A 1 95 ? -11.326 9.796 6.502 1.00 95.00 95 SER A O 1
ATOM 750 N N . ILE A 1 96 ? -12.911 8.500 7.433 1.00 93.69 96 ILE A N 1
ATOM 751 C CA . ILE A 1 96 ? -13.744 8.391 6.236 1.00 93.69 96 ILE A CA 1
ATOM 752 C C . ILE A 1 96 ? -15.165 8.762 6.601 1.00 93.69 96 ILE A C 1
ATOM 754 O O . ILE A 1 96 ? -15.714 8.287 7.595 1.00 93.69 96 ILE A O 1
ATOM 758 N N . LYS A 1 97 ? -15.766 9.603 5.764 1.00 92.50 97 LYS A N 1
ATOM 759 C CA . LYS 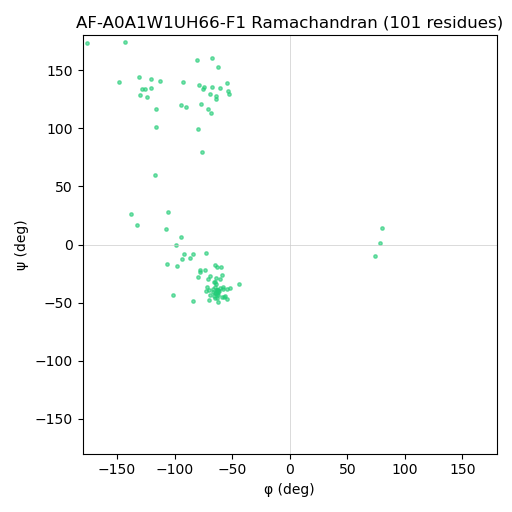A 1 97 ? -17.178 9.959 5.831 1.00 92.50 97 LYS A CA 1
ATOM 760 C C . LYS A 1 97 ? -17.780 9.789 4.447 1.00 92.50 97 LYS A C 1
ATOM 762 O O . LYS A 1 97 ? -17.241 10.303 3.470 1.00 92.50 97 LYS A O 1
ATOM 767 N N . GLN A 1 98 ? -18.890 9.067 4.373 1.00 90.00 98 GLN A N 1
ATOM 768 C CA . GLN A 1 98 ? -19.663 8.963 3.145 1.00 90.00 98 GLN A CA 1
ATOM 769 C C . GLN A 1 98 ? -20.475 10.246 2.969 1.00 90.00 98 GLN A C 1
ATOM 771 O O . GLN A 1 98 ? -21.258 10.608 3.843 1.00 90.00 98 GLN A O 1
ATOM 776 N N . VAL A 1 99 ? -20.255 10.939 1.854 1.00 91.81 99 VAL A N 1
ATOM 777 C CA . VAL A 1 99 ? -20.955 12.193 1.516 1.00 91.81 99 VAL A CA 1
ATOM 778 C C . VAL A 1 99 ? -22.126 11.976 0.558 1.00 91.81 99 VAL A C 1
ATOM 780 O O . VAL A 1 99 ? -23.013 12.814 0.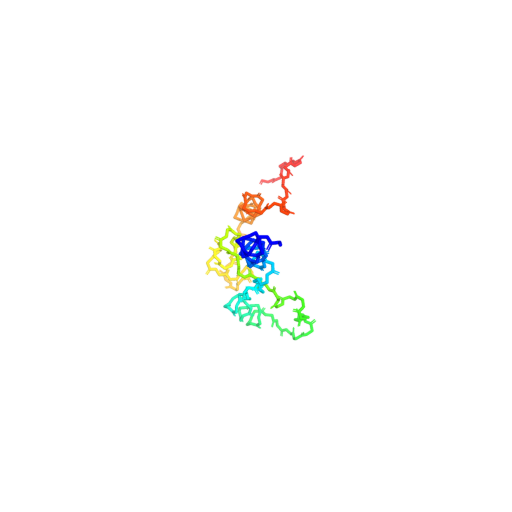462 1.00 91.81 99 VAL A O 1
ATOM 783 N N . GLY A 1 100 ? -22.147 10.837 -0.129 1.00 90.50 100 GLY A N 1
ATOM 784 C CA . GLY A 1 100 ? -23.181 10.441 -1.073 1.00 90.50 100 GL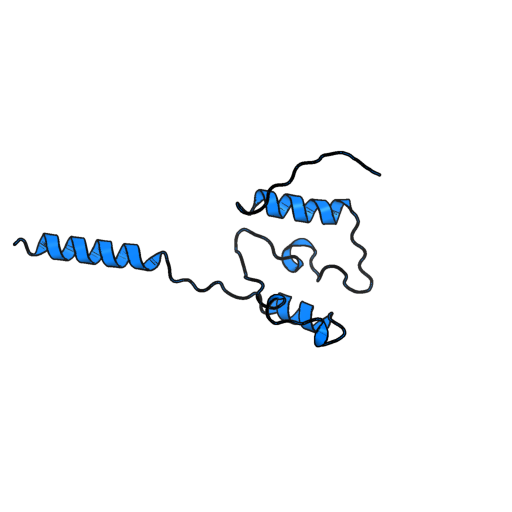Y A CA 1
ATOM 785 C C . GLY A 1 100 ? -22.904 9.036 -1.595 1.00 90.50 100 GLY A C 1
ATOM 786 O O . GLY A 1 100 ? -21.863 8.449 -1.290 1.00 90.50 1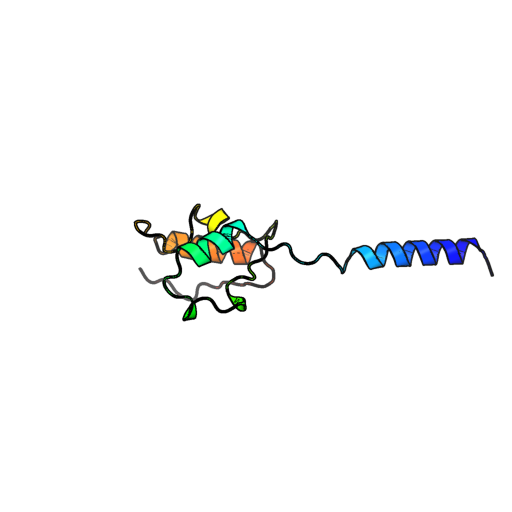00 GLY A O 1
ATOM 787 N N . THR A 1 101 ? -23.843 8.502 -2.365 1.00 88.06 101 THR A N 1
ATOM 788 C CA . THR A 1 101 ? -23.701 7.210 -3.038 1.00 88.06 101 THR A CA 1
ATOM 789 C C . THR A 1 101 ? -23.916 7.431 -4.521 1.00 88.06 101 THR A C 1
ATOM 791 O O . THR A 1 101 ? -24.926 8.007 -4.921 1.00 88.06 101 THR A O 1
ATOM 794 N N . THR A 1 102 ? -22.965 6.975 -5.318 1.00 82.25 102 THR A N 1
ATOM 795 C CA . THR A 1 102 ? -23.082 6.845 -6.769 1.00 82.25 102 THR A CA 1
ATOM 796 C C . THR A 1 102 ? -22.879 5.375 -7.098 1.00 82.25 102 THR A C 1
ATOM 798 O O . THR A 1 102 ? -22.026 4.772 -6.454 1.00 82.25 102 THR A O 1
ATOM 801 N N . GLU A 1 103 ? -23.623 4.859 -8.078 1.00 67.38 103 GLU A N 1
ATOM 802 C CA . GLU A 1 103 ? -23.562 3.471 -8.586 1.00 67.38 103 GLU A CA 1
ATOM 803 C C . GLU A 1 103 ? -23.588 2.360 -7.518 1.00 67.38 103 GLU A C 1
ATOM 805 O O . GLU A 1 103 ? -22.538 2.002 -6.937 1.00 67.38 103 GLU A O 1
#

Mean predicted aligned error: 9.35 Å

pLDDT: mean 86.87, std 14.13, range [48.91, 97.56]

Foldseek 3Di:
DDPVVVVVVVVVVVVVVVPPDPDFAFPPVVLVQVVVPDPDCVVVDPVVRRHGDDPQQDDPCRQVVHPPPPPPDDDDPVSVVVNLVSRCVRDPVHDDDDPDDDD

Sequence (103 aa):
MPKPLLLVLAVILIVCIDFRLYGQKIDTTYNRKIKEYTTDAKFLPASVLDLVEDGRVPSPLKHFGTIIGAPGVMHRTAEIYGYYKKLAETSPLISIKQVGTTE

Radius of gyration: 21.29 Å; Cα contacts (8 Å, |Δi|>4): 57; chains: 1; bounding box: 45×23×66 Å

Secondary structure (DSSP, 8-state):
--HHHHHHHHHHHHHHHTTS--PPPB-HHHHHHHHHH-SSGGG--GGGS-PBP-SSSPPHHHHHSS-TT-TT----HHHHHHHHHHHHHH-TT----------